Protein AF-A0AA35RA03-F1 (afdb_monomer_lite)

Radius of gyration: 43.65 Å; chains: 1; bounding box: 84×41×130 Å

Organism: Geodia barretti (NCBI:txid519541)

Foldseek 3Di:
DVVVVVVVVVVVVVVVVVVVVVVVVVVVVVVVVVVVVVVVVVVVVVVVVVVVVVVVVVVVVVVVVVVVVVQVVQPDVPHDHDDDDQDDADQVDVPGADDPQWHFDVDPGTDTDHDDDPDQWDDDDDRDDPDDDDPDDDDDDDDDDDPDPCFQVCVVVVHDCDPPTSRGPDDFDWDDVVIDGPD

Sequence (183 aa):
MRDRLATVKTEMKEDLSRIEGKIDSLSGDIEEHKNKTATELSMTVTTVHSELERNVLTNVTKELKKTADCILEQVYECGGIGWRRVVYLNMTDPNTNCPPGWQLTSHSKRTCGKVNTSRFSCDSVFFSVSGGDYTSVCGSIRAYQYGHIDAFEAYHLGRVTTIEGAYVSGVSLTHGSPRQHIW

pLDDT: mean 84.65, std 11.04, range [49.62, 98.06]

Secondary structure (DSSP, 8-state):
-HHHHHHHHHHHHHHHHHHHHHHHHHHHHHHHHHHHHHHHHHHHHHHHHHHHHHHHHHHHHHHHHHHHHHHHTT--TTSSSS--------TTSTTPPPPTTEEEEESSSEEEEE---SS----------TTS--S-----------SS--TTHHHHTT---STTSS--SS---EETTTTEE--

Structure (mmCIF, N/CA/C/O backbone):
data_AF-A0AA35RA03-F1
#
_entry.id   AF-A0AA35RA03-F1
#
loop_
_atom_site.group_PDB
_atom_site.id
_atom_site.type_symbol
_atom_site.label_atom_id
_atom_site.label_alt_id
_atom_site.label_comp_id
_atom_site.label_asym_id
_atom_site.label_entity_id
_atom_site.label_seq_id
_atom_site.pdbx_PDB_ins_code
_atom_site.Cartn_x
_atom_site.Cartn_y
_atom_site.Cartn_z
_atom_site.occupancy
_atom_site.B_iso_or_equiv
_atom_site.auth_seq_id
_atom_site.auth_comp_id
_atom_site.auth_asym_id
_atom_site.auth_atom_id
_atom_site.pdbx_PDB_model_num
ATOM 1 N N . MET A 1 1 ? -54.324 -30.024 90.016 1.00 63.12 1 MET A N 1
ATOM 2 C CA . MET A 1 1 ? -54.487 -29.888 88.546 1.00 63.12 1 MET A CA 1
ATOM 3 C C . MET A 1 1 ? -54.411 -28.440 88.072 1.00 63.12 1 MET A C 1
ATOM 5 O O . MET A 1 1 ? -53.680 -28.202 87.124 1.00 63.12 1 MET A O 1
ATOM 9 N N . ARG A 1 2 ? -55.103 -27.480 88.711 1.00 69.50 2 ARG A N 1
ATOM 10 C CA . ARG A 1 2 ? -55.100 -26.062 88.292 1.00 69.50 2 ARG A CA 1
ATOM 11 C C . ARG A 1 2 ? -53.716 -25.393 88.280 1.00 69.50 2 ARG A C 1
ATOM 13 O O . ARG A 1 2 ? -53.401 -24.752 87.287 1.00 69.50 2 ARG A O 1
ATOM 20 N N . ASP A 1 3 ? -52.875 -25.618 89.291 1.00 76.88 3 ASP A N 1
ATOM 21 C CA . ASP A 1 3 ? -51.537 -24.994 89.333 1.00 76.88 3 ASP A CA 1
ATOM 22 C C . ASP A 1 3 ? -50.621 -25.457 88.198 1.00 76.88 3 ASP A C 1
ATOM 24 O O . ASP A 1 3 ? -50.002 -24.637 87.533 1.00 76.88 3 ASP A O 1
ATOM 28 N N . ARG A 1 4 ? -50.615 -26.760 87.884 1.00 84.06 4 ARG A N 1
ATOM 29 C CA . ARG A 1 4 ? -49.809 -27.298 86.771 1.00 84.06 4 ARG A CA 1
ATOM 30 C C . ARG A 1 4 ? -50.244 -26.731 85.416 1.00 84.06 4 ARG A C 1
ATOM 32 O O . ARG A 1 4 ? -49.405 -26.516 84.553 1.00 84.06 4 ARG A O 1
ATOM 39 N N . LEU A 1 5 ? -51.541 -26.470 85.235 1.00 86.62 5 LEU A N 1
ATOM 40 C CA . LEU A 1 5 ? -52.074 -25.863 84.012 1.00 86.62 5 LEU A CA 1
ATOM 41 C C . LEU A 1 5 ? -51.647 -24.393 83.865 1.00 86.62 5 LEU A C 1
ATOM 43 O O . LEU A 1 5 ? -51.367 -23.943 82.756 1.00 86.62 5 LEU A O 1
ATOM 47 N N . ALA A 1 6 ? -51.588 -23.648 84.972 1.00 86.19 6 ALA A N 1
ATOM 48 C CA . ALA A 1 6 ? -51.104 -22.271 84.971 1.00 86.19 6 ALA A CA 1
ATOM 49 C C . ALA A 1 6 ? -49.608 -22.205 84.626 1.00 86.19 6 ALA A C 1
ATOM 51 O O . ALA A 1 6 ? -49.223 -21.397 83.783 1.00 86.19 6 ALA A O 1
ATOM 52 N N . THR A 1 7 ? -48.788 -23.096 85.193 1.00 90.88 7 THR A N 1
ATOM 53 C CA . THR A 1 7 ? -47.354 -23.202 84.876 1.00 90.88 7 THR A CA 1
ATOM 54 C C . THR A 1 7 ? -47.125 -23.450 83.384 1.00 90.88 7 THR A C 1
ATOM 56 O O . THR A 1 7 ? -46.479 -22.635 82.732 1.00 90.88 7 THR A O 1
ATOM 59 N N . VAL A 1 8 ? -47.773 -24.472 82.811 1.00 92.31 8 VAL A N 1
ATOM 60 C CA . VAL A 1 8 ? -47.643 -24.813 81.380 1.00 92.31 8 VAL A CA 1
ATOM 61 C C . VAL A 1 8 ? -48.053 -23.651 80.469 1.00 92.31 8 VAL A C 1
ATOM 63 O O . VAL A 1 8 ? -47.398 -23.373 79.470 1.00 92.31 8 VAL A O 1
ATOM 66 N N . LYS A 1 9 ? -49.117 -22.914 80.813 1.00 92.69 9 LYS A N 1
ATOM 67 C CA . LYS A 1 9 ? -49.553 -21.741 80.034 1.00 92.69 9 LYS A CA 1
ATOM 68 C C . LYS A 1 9 ? -48.518 -20.611 80.034 1.00 92.69 9 LYS A C 1
ATOM 70 O O . LYS A 1 9 ? -48.485 -19.821 79.093 1.00 92.69 9 LYS A O 1
ATOM 75 N N . THR A 1 10 ? -47.733 -20.495 81.098 1.00 93.12 10 THR A N 1
ATOM 76 C CA . THR A 1 10 ? -46.724 -19.440 81.245 1.00 93.12 10 THR A CA 1
ATOM 77 C C . THR A 1 10 ? -45.468 -19.805 80.458 1.00 93.12 10 THR A C 1
ATOM 79 O O . THR A 1 10 ? -45.007 -18.992 79.665 1.00 93.12 10 THR A O 1
ATOM 82 N N . GLU A 1 11 ? -45.028 -21.063 80.556 1.00 93.88 11 GLU A N 1
ATOM 83 C CA . GLU A 1 11 ? -43.936 -21.627 79.746 1.00 93.88 11 GLU A CA 1
ATOM 84 C C . GLU A 1 11 ? -44.231 -21.501 78.242 1.00 93.88 11 GLU A C 1
ATOM 86 O O . GLU A 1 11 ? -43.421 -20.967 77.491 1.00 93.88 11 GLU A O 1
ATOM 91 N N . MET A 1 12 ? -45.445 -21.862 77.801 1.00 95.94 12 MET A N 1
ATOM 92 C CA . MET A 1 12 ? -45.844 -21.711 76.393 1.00 95.94 12 MET A CA 1
ATOM 93 C C . MET A 1 12 ? -45.797 -20.258 75.897 1.00 95.94 12 MET A C 1
ATOM 95 O O . MET A 1 12 ? -45.543 -20.023 74.718 1.00 95.94 12 MET A O 1
ATOM 99 N N . LYS A 1 13 ? -46.071 -19.274 76.763 1.00 95.50 13 LYS A N 1
ATOM 100 C CA . LYS A 1 13 ? -45.985 -17.852 76.393 1.00 95.50 13 LYS A CA 1
ATOM 101 C C . LYS A 1 13 ? -44.540 -17.386 76.253 1.00 95.50 13 LYS A C 1
ATOM 103 O O . LYS A 1 13 ? -44.251 -16.604 75.352 1.00 95.50 13 LYS A O 1
ATOM 108 N N . GLU A 1 14 ? -43.656 -17.844 77.134 1.00 95.56 14 GLU A N 1
ATOM 109 C CA . GLU A 1 14 ? -42.225 -17.546 77.044 1.00 95.56 14 GLU A CA 1
ATOM 110 C C . GLU A 1 14 ? -41.613 -18.167 75.786 1.00 95.56 14 GLU A C 1
ATOM 112 O O . GLU A 1 14 ? -40.895 -17.485 75.055 1.00 95.56 14 GLU A O 1
ATOM 117 N N . ASP A 1 15 ? -41.966 -19.415 75.477 1.00 96.75 15 ASP A N 1
ATOM 118 C CA . ASP A 1 15 ? -41.521 -20.083 74.255 1.00 96.75 15 ASP A CA 1
ATOM 119 C C . ASP A 1 15 ? -42.031 -19.377 72.993 1.00 96.75 15 ASP A C 1
ATOM 121 O O . ASP A 1 15 ? -41.265 -19.204 72.043 1.00 96.75 15 ASP A O 1
ATOM 125 N N . LEU A 1 16 ? -43.287 -18.912 72.982 1.00 96.81 16 LEU A N 1
ATOM 126 C CA . LEU A 1 16 ? -43.839 -18.148 71.859 1.00 96.81 16 LEU A CA 1
ATOM 127 C C . LEU A 1 16 ? -43.063 -16.841 71.637 1.00 96.81 16 LEU A C 1
ATOM 129 O O . LEU A 1 16 ? -42.616 -16.584 70.523 1.00 96.81 16 LEU A O 1
ATOM 133 N N . SER A 1 17 ? -42.821 -16.078 72.707 1.00 96.44 17 SER A N 1
ATOM 134 C CA . SER A 1 17 ? -42.018 -14.846 72.662 1.00 96.44 17 SER A CA 1
ATOM 135 C C . SER A 1 17 ? -40.595 -15.111 72.148 1.00 96.44 17 SER A C 1
ATOM 137 O O . SER A 1 17 ? -40.053 -14.373 71.322 1.00 96.44 17 SER A O 1
ATOM 139 N N . ARG A 1 18 ? -39.993 -16.232 72.562 1.00 97.12 18 ARG A N 1
ATOM 140 C CA . ARG A 1 18 ? -38.665 -16.648 72.098 1.00 97.12 18 ARG A CA 1
ATOM 141 C C . ARG A 1 18 ? -38.647 -17.036 70.617 1.00 97.12 18 ARG A C 1
ATOM 143 O O . ARG A 1 18 ? -37.626 -16.842 69.957 1.00 97.12 18 ARG A O 1
ATOM 150 N N . ILE A 1 19 ? -39.731 -17.612 70.099 1.00 97.06 19 ILE A N 1
ATOM 151 C CA . ILE A 1 19 ? -39.878 -17.941 68.675 1.00 97.06 19 ILE A CA 1
ATOM 152 C C . ILE A 1 19 ? -40.060 -16.665 67.851 1.00 97.06 19 ILE A C 1
ATOM 154 O O . ILE A 1 19 ? -39.372 -16.514 66.845 1.00 97.06 19 ILE A O 1
ATOM 158 N N . GLU A 1 20 ? -40.915 -15.741 68.291 1.00 96.69 20 GLU A N 1
ATOM 159 C CA . GLU A 1 20 ? -41.138 -14.450 67.624 1.00 96.69 20 GLU A CA 1
ATOM 160 C C . GLU A 1 20 ? -39.824 -13.670 67.475 1.00 96.69 20 GLU A C 1
ATOM 162 O O . GLU A 1 20 ? -39.450 -13.307 66.363 1.00 96.69 20 GLU A O 1
ATOM 167 N N . GLY A 1 21 ? -39.028 -13.558 68.545 1.00 97.50 21 GLY A N 1
ATOM 168 C CA . GLY A 1 21 ? -37.724 -12.887 68.469 1.00 97.50 21 GLY A CA 1
ATOM 169 C C . GLY A 1 21 ? -36.725 -13.557 67.511 1.00 97.50 21 GLY A C 1
ATOM 170 O O . GLY A 1 21 ? -35.910 -12.881 66.884 1.00 97.50 21 GLY A O 1
ATOM 171 N N . LYS A 1 22 ? -36.786 -14.887 67.348 1.00 97.75 22 LYS A N 1
ATOM 172 C CA . LYS A 1 22 ? -35.967 -15.595 66.348 1.00 97.75 22 LYS A CA 1
ATOM 173 C C . LYS A 1 22 ? -36.435 -15.321 64.919 1.00 97.75 22 LYS A C 1
ATOM 175 O O . LYS A 1 22 ? -35.589 -15.234 64.033 1.00 97.75 22 LYS A O 1
ATOM 180 N N . ILE A 1 23 ? -37.745 -15.210 64.694 1.00 97.81 23 ILE A N 1
ATOM 181 C CA . ILE A 1 23 ? -38.317 -14.870 63.383 1.00 97.81 23 ILE A CA 1
ATOM 182 C C . ILE A 1 23 ? -37.869 -13.466 62.971 1.00 97.81 23 ILE A C 1
ATOM 184 O O . ILE A 1 23 ? -37.408 -13.295 61.845 1.00 97.81 23 ILE A O 1
ATOM 188 N N . ASP A 1 24 ? -37.921 -12.501 63.890 1.00 97.56 24 ASP A N 1
ATOM 189 C CA . ASP A 1 24 ? -37.490 -11.125 63.622 1.00 97.56 24 ASP A CA 1
ATOM 190 C C . ASP A 1 24 ? -35.996 -11.052 63.277 1.00 97.56 24 ASP A C 1
ATOM 192 O O . ASP A 1 24 ? -35.615 -10.418 62.292 1.00 97.56 24 ASP A O 1
ATOM 196 N N . SER A 1 25 ? -35.150 -11.766 64.032 1.00 97.69 25 SER A N 1
ATOM 197 C CA . SER A 1 25 ? -33.713 -11.865 63.739 1.00 97.69 25 SER A CA 1
ATOM 198 C C . SER A 1 25 ? -33.456 -12.463 62.354 1.00 97.69 25 SER A C 1
ATOM 200 O O . SER A 1 25 ? -32.706 -11.889 61.570 1.00 97.69 25 SER A O 1
ATOM 202 N N . LEU A 1 26 ? -34.112 -13.582 62.023 1.00 98.00 26 LEU A N 1
ATOM 203 C CA . LEU A 1 26 ? -33.971 -14.230 60.715 1.00 98.00 26 LEU A CA 1
ATOM 204 C C . LEU A 1 26 ? -34.460 -13.333 59.574 1.00 98.00 26 LEU A C 1
ATOM 206 O O . LEU A 1 26 ? -33.862 -13.322 58.501 1.00 98.00 26 LEU A O 1
ATOM 210 N N . SER A 1 27 ? -35.535 -12.573 59.790 1.00 97.75 27 SER A N 1
ATOM 211 C CA . SER A 1 27 ? -36.033 -11.621 58.798 1.00 97.75 27 SER A CA 1
ATOM 212 C C . SER A 1 27 ? -35.025 -10.500 58.533 1.00 97.75 27 SER A C 1
ATOM 214 O O . SER A 1 27 ? -34.898 -10.064 57.389 1.00 97.75 27 SER A O 1
ATOM 216 N N . GLY A 1 28 ? -34.306 -10.046 59.565 1.00 97.81 28 GLY A N 1
ATOM 217 C CA . GLY A 1 28 ? -33.213 -9.084 59.426 1.00 97.81 28 GLY A CA 1
ATOM 218 C C . GLY A 1 28 ? -32.060 -9.639 58.591 1.00 97.81 28 GLY A C 1
ATOM 219 O O . GLY A 1 28 ? -31.657 -9.012 57.611 1.00 97.81 28 GLY A O 1
ATOM 220 N N . ASP A 1 29 ? -31.603 -10.850 58.917 1.00 97.88 29 ASP A N 1
ATOM 221 C CA . ASP A 1 29 ? -30.508 -11.522 58.204 1.00 97.88 29 ASP A CA 1
ATOM 222 C C . ASP A 1 29 ? -30.844 -11.750 56.718 1.00 97.88 29 ASP A C 1
ATOM 224 O O . ASP A 1 29 ? -29.987 -11.598 55.842 1.00 97.88 29 ASP A O 1
ATOM 228 N N . ILE A 1 30 ? -32.104 -12.086 56.410 1.00 97.94 30 ILE A N 1
ATOM 229 C CA . ILE A 1 30 ? -32.582 -12.264 55.031 1.00 97.94 30 ILE A CA 1
ATOM 230 C C . ILE A 1 30 ? -32.483 -10.956 54.242 1.00 97.94 30 ILE A C 1
ATOM 232 O O . ILE A 1 30 ? -31.973 -10.971 53.118 1.00 97.94 30 ILE A O 1
ATOM 236 N N . GLU A 1 31 ? -32.928 -9.829 54.807 1.00 97.88 31 GLU A N 1
ATOM 237 C CA . GLU A 1 31 ? -32.845 -8.550 54.093 1.00 97.88 31 GLU A CA 1
ATOM 238 C C . GLU A 1 31 ? -31.414 -8.031 53.973 1.00 97.88 31 GLU A C 1
ATOM 240 O O . GLU A 1 31 ? -31.065 -7.459 52.936 1.00 97.88 31 GLU A O 1
ATOM 245 N N . GLU A 1 32 ? -30.551 -8.286 54.956 1.00 97.88 32 GLU A N 1
ATOM 246 C CA . GLU A 1 32 ? -29.124 -7.991 54.826 1.00 97.88 32 GLU A CA 1
ATOM 247 C C . GLU A 1 32 ? -28.492 -8.806 53.690 1.00 97.88 32 GLU A C 1
ATOM 249 O O . GLU A 1 32 ? -27.838 -8.243 52.804 1.00 97.88 32 GLU A O 1
ATOM 254 N N . HIS A 1 33 ? -28.742 -10.119 53.654 1.00 97.75 33 HIS A N 1
ATOM 255 C CA . HIS A 1 33 ? -28.216 -10.987 52.606 1.00 97.75 33 HIS A CA 1
ATOM 256 C C . HIS A 1 33 ? -28.727 -10.569 51.225 1.00 97.75 33 HIS A C 1
ATOM 258 O O . HIS A 1 33 ? -27.945 -10.458 50.283 1.00 97.75 33 HIS A O 1
ATOM 264 N N . LYS A 1 34 ? -30.024 -10.281 51.090 1.00 98.06 34 LYS A N 1
ATOM 265 C CA . LYS A 1 34 ? -30.625 -9.800 49.840 1.00 98.06 34 LYS A CA 1
ATOM 266 C C . LYS A 1 34 ? -29.972 -8.508 49.355 1.00 98.06 34 LYS A C 1
ATOM 268 O O . LYS A 1 34 ? -29.635 -8.413 48.175 1.00 98.06 34 LYS A O 1
ATOM 273 N N . ASN A 1 35 ? -29.756 -7.537 50.243 1.00 97.50 35 ASN A N 1
ATOM 274 C CA . ASN A 1 35 ? -29.114 -6.269 49.891 1.00 97.50 35 ASN A CA 1
ATOM 275 C C . ASN A 1 35 ? -27.653 -6.467 49.470 1.00 97.50 35 ASN A C 1
ATOM 277 O O . ASN A 1 35 ? -27.202 -5.874 48.484 1.00 97.50 35 ASN A O 1
ATOM 281 N N . LYS A 1 36 ? -26.923 -7.347 50.163 1.00 97.81 36 LYS A N 1
ATOM 282 C CA . LYS A 1 36 ? -25.553 -7.709 49.796 1.00 97.81 36 LYS A CA 1
ATOM 283 C C . LYS A 1 36 ? -25.498 -8.362 48.414 1.00 97.81 36 LYS A C 1
ATOM 285 O O . LYS A 1 36 ? -24.753 -7.900 47.552 1.00 97.81 36 LYS A O 1
ATOM 290 N N . THR A 1 37 ? -26.348 -9.358 48.168 1.00 97.62 37 THR A N 1
ATOM 291 C CA . THR A 1 37 ? -26.445 -10.040 46.871 1.00 97.62 37 THR A CA 1
ATOM 292 C C . THR A 1 37 ? -26.827 -9.067 45.752 1.00 97.62 37 THR A C 1
ATOM 294 O O . THR A 1 37 ? -26.195 -9.066 44.699 1.00 97.62 37 THR A O 1
ATOM 297 N N . ALA A 1 38 ? -27.801 -8.178 45.973 1.00 97.56 38 ALA A N 1
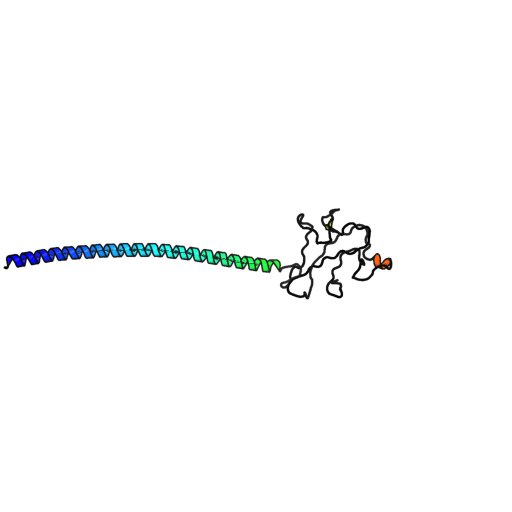ATOM 298 C CA . ALA A 1 38 ? -28.192 -7.168 44.989 1.00 97.56 38 ALA A CA 1
ATOM 299 C C . ALA A 1 38 ? -27.033 -6.223 44.627 1.00 97.56 38 ALA A C 1
ATOM 301 O O . ALA A 1 38 ? -26.854 -5.873 43.459 1.00 97.56 38 ALA A O 1
ATOM 302 N N . THR A 1 39 ? -26.216 -5.850 45.614 1.00 97.44 39 THR A N 1
ATOM 303 C CA . THR A 1 39 ? -25.047 -4.986 45.407 1.00 97.44 39 THR A CA 1
ATOM 304 C C . THR A 1 39 ? -23.967 -5.698 44.588 1.00 97.44 39 THR A C 1
ATOM 306 O O . THR A 1 39 ? -23.468 -5.139 43.612 1.00 97.44 39 THR A O 1
ATOM 309 N N . GLU A 1 40 ? -23.650 -6.951 44.921 1.00 97.31 40 GLU A N 1
ATOM 310 C CA . GLU A 1 40 ? -22.676 -7.772 44.187 1.00 97.31 40 GLU A CA 1
ATOM 311 C C . GLU A 1 40 ? -23.103 -8.008 42.728 1.00 97.31 40 GLU A C 1
ATOM 313 O O . GLU A 1 40 ? -22.296 -7.848 41.804 1.00 97.31 40 GLU A O 1
ATOM 318 N N . LEU A 1 41 ? -24.386 -8.306 42.494 1.00 97.62 41 LEU A N 1
ATOM 319 C CA . LEU A 1 41 ? -24.945 -8.416 41.144 1.00 97.62 41 LEU A CA 1
ATOM 320 C C . LEU A 1 41 ? -24.858 -7.092 40.379 1.00 97.62 41 LEU A C 1
ATOM 322 O O . LEU A 1 41 ? -24.444 -7.092 39.222 1.00 97.62 41 LEU A O 1
ATOM 326 N N . SER A 1 42 ? -25.195 -5.968 41.014 1.00 97.56 42 SER A N 1
ATOM 327 C CA . SER A 1 42 ? -25.132 -4.643 40.384 1.00 97.56 42 SER A CA 1
ATOM 328 C C . SER A 1 42 ? -23.711 -4.288 39.924 1.00 97.56 42 SER A C 1
ATOM 330 O O . SER A 1 42 ? -23.504 -3.864 38.780 1.00 97.56 42 SER A O 1
ATOM 332 N N . MET A 1 43 ? -22.701 -4.549 40.764 1.00 97.12 43 MET A N 1
ATOM 333 C CA . MET A 1 43 ? -21.296 -4.353 40.385 1.00 97.12 43 MET A CA 1
ATOM 334 C C . MET A 1 43 ? -20.883 -5.261 39.223 1.00 97.12 43 MET A C 1
ATOM 336 O O . MET A 1 43 ? -20.204 -4.817 38.293 1.00 97.12 43 MET A O 1
ATOM 340 N N . THR A 1 44 ? -21.309 -6.525 39.253 1.00 97.25 44 THR A N 1
ATOM 341 C CA . THR A 1 44 ? -20.985 -7.505 38.209 1.00 97.25 44 THR A CA 1
ATOM 342 C C . THR A 1 44 ? -21.584 -7.093 36.864 1.00 97.25 44 THR A C 1
ATOM 344 O O . THR A 1 44 ? -20.875 -7.051 35.861 1.00 97.25 44 THR A O 1
ATOM 347 N N . VAL A 1 45 ? -22.863 -6.705 36.840 1.00 97.62 45 VAL A N 1
ATOM 348 C CA . VAL A 1 45 ? -23.552 -6.239 35.626 1.00 97.62 45 VAL A CA 1
ATOM 349 C C . VAL A 1 45 ? -22.863 -5.007 35.043 1.00 97.62 45 VAL A C 1
ATOM 351 O O . VAL A 1 45 ? -22.603 -4.961 33.842 1.00 97.62 45 VAL A O 1
ATOM 354 N N . THR A 1 46 ? -22.508 -4.039 35.889 1.00 96.94 46 THR A N 1
ATOM 355 C CA . THR A 1 46 ? -21.820 -2.813 35.453 1.00 96.94 46 THR A CA 1
ATOM 356 C C . THR A 1 46 ? -20.456 -3.129 34.834 1.00 96.94 46 THR A C 1
ATOM 358 O O . THR A 1 46 ? -20.089 -2.575 33.796 1.00 96.94 46 THR A O 1
ATOM 361 N N . THR A 1 47 ? -19.723 -4.072 35.429 1.00 97.69 47 THR A N 1
ATOM 362 C CA . THR A 1 47 ? -18.406 -4.499 34.942 1.00 97.69 47 THR A CA 1
ATOM 363 C C . THR A 1 47 ? -18.525 -5.156 33.568 1.00 97.69 47 THR A C 1
ATOM 365 O O . THR A 1 47 ? -17.875 -4.711 32.621 1.00 97.69 47 THR A O 1
ATOM 368 N N . VAL A 1 48 ? -19.423 -6.137 33.428 1.00 97.19 48 VAL A N 1
ATOM 369 C CA . VAL A 1 48 ? -19.670 -6.848 32.161 1.00 97.19 48 VAL A CA 1
ATOM 370 C C . VAL A 1 48 ? -20.137 -5.891 31.064 1.00 97.19 48 VAL A C 1
ATOM 372 O O . VAL A 1 48 ? -19.684 -5.992 29.925 1.00 97.19 48 VAL A O 1
ATOM 375 N N . HIS A 1 49 ? -20.998 -4.925 31.394 1.00 96.69 49 HIS A N 1
ATOM 376 C CA . HIS A 1 49 ? -21.447 -3.911 30.443 1.00 96.69 49 HIS A CA 1
ATOM 377 C C . HIS A 1 49 ? -20.274 -3.069 29.917 1.00 96.69 49 HIS A C 1
ATOM 379 O O . HIS A 1 49 ? -20.093 -2.953 28.706 1.00 96.69 49 HIS A O 1
ATOM 385 N N . SER A 1 50 ? -19.414 -2.575 30.814 1.00 95.56 50 SER A N 1
ATOM 386 C CA . SER A 1 50 ? -18.245 -1.769 30.436 1.00 95.56 50 SER A CA 1
ATOM 387 C C . SER A 1 50 ? -17.210 -2.539 29.600 1.00 95.56 50 SER A C 1
ATOM 389 O O . SER A 1 50 ? -16.513 -1.961 28.762 1.00 95.56 50 SER A O 1
ATOM 391 N N . GLU A 1 51 ? -17.072 -3.847 29.824 1.00 96.69 51 GLU A N 1
ATOM 392 C CA . GLU A 1 51 ? -16.215 -4.718 29.016 1.00 96.69 51 GLU A CA 1
ATOM 393 C C . GLU A 1 51 ? -16.808 -4.950 27.631 1.00 96.69 51 GLU A C 1
ATOM 395 O O . GLU A 1 51 ? -16.090 -4.858 26.633 1.00 96.69 51 GLU A O 1
ATOM 400 N N . LEU A 1 52 ? -18.117 -5.196 27.555 1.00 96.38 52 LEU A N 1
ATOM 401 C CA . LEU A 1 52 ? -18.816 -5.386 26.293 1.00 96.38 52 LEU A CA 1
ATOM 402 C C . LEU A 1 52 ? -18.718 -4.139 25.408 1.00 96.38 52 LEU A C 1
ATOM 404 O O . LEU A 1 52 ? -18.345 -4.261 24.243 1.00 96.38 52 LEU A O 1
ATOM 408 N N . GLU A 1 53 ? -18.978 -2.948 25.952 1.00 95.06 53 GLU A N 1
ATOM 409 C CA . GLU A 1 53 ? -18.866 -1.687 25.207 1.00 95.06 53 GLU A CA 1
ATOM 410 C C . GLU A 1 53 ? -17.454 -1.470 24.652 1.00 95.06 53 GLU A C 1
ATOM 412 O O . GLU A 1 53 ? -17.286 -1.153 23.470 1.00 95.06 53 GLU A O 1
ATOM 417 N N . ARG A 1 54 ? -16.420 -1.709 25.471 1.00 94.88 54 ARG A N 1
ATOM 418 C CA . ARG A 1 54 ? -15.021 -1.603 25.032 1.00 94.88 54 ARG A CA 1
ATOM 419 C C . ARG A 1 54 ? -14.682 -2.605 23.935 1.00 94.88 54 ARG A C 1
ATOM 421 O O . ARG A 1 54 ? -14.037 -2.226 22.955 1.00 94.88 54 ARG A O 1
ATOM 428 N N . ASN A 1 55 ? -15.112 -3.857 24.076 1.00 94.69 55 ASN A N 1
ATOM 429 C CA . ASN A 1 55 ? -14.838 -4.920 23.108 1.00 94.69 55 ASN A CA 1
ATOM 430 C C . ASN A 1 55 ? -15.549 -4.670 21.772 1.00 94.69 55 ASN A C 1
ATOM 432 O O . ASN A 1 55 ? -14.957 -4.847 20.706 1.00 94.69 55 ASN A O 1
ATOM 436 N N . VAL A 1 56 ? -16.801 -4.205 21.813 1.00 95.88 56 VAL A N 1
ATOM 437 C CA . VAL A 1 56 ? -17.553 -3.821 20.613 1.00 95.88 56 VAL A CA 1
ATOM 438 C C . VAL A 1 56 ? -16.870 -2.647 19.917 1.00 95.88 56 VAL A C 1
ATOM 440 O O . VAL A 1 56 ? -16.597 -2.727 18.719 1.00 95.88 56 VAL A O 1
ATOM 443 N N . LEU A 1 57 ? -16.522 -1.588 20.653 1.00 93.81 57 LEU A N 1
ATOM 444 C CA . LEU A 1 57 ? -15.889 -0.404 20.075 1.00 93.81 57 LEU A CA 1
ATOM 445 C C . LEU A 1 57 ? -14.532 -0.732 19.437 1.00 93.81 57 LEU A C 1
ATOM 447 O O . LEU A 1 57 ? -14.253 -0.296 18.320 1.00 93.81 57 LEU A O 1
ATOM 451 N N . THR A 1 58 ? -13.692 -1.520 20.110 1.00 93.69 58 THR A N 1
ATOM 452 C CA . THR A 1 58 ? -12.377 -1.914 19.574 1.00 93.69 58 THR A CA 1
ATOM 453 C C . THR A 1 58 ? -12.488 -2.794 18.332 1.00 93.69 58 THR A C 1
ATOM 455 O O . THR A 1 58 ? -11.765 -2.560 17.364 1.00 93.69 58 THR A O 1
ATOM 458 N N . ASN A 1 59 ? -13.415 -3.754 18.293 1.00 92.06 59 ASN A N 1
ATOM 459 C CA . ASN A 1 59 ? -13.620 -4.567 17.092 1.00 92.06 59 ASN A CA 1
ATOM 460 C C . ASN A 1 59 ? -14.172 -3.744 15.922 1.00 92.06 59 ASN A C 1
ATOM 462 O O . ASN A 1 59 ? -13.654 -3.843 14.810 1.00 92.06 59 ASN A O 1
ATOM 466 N N . VAL A 1 60 ? -15.176 -2.896 16.162 1.00 94.12 60 VAL A N 1
ATOM 467 C CA . VAL A 1 60 ? -15.767 -2.051 15.112 1.00 94.12 60 VAL A CA 1
ATOM 468 C C . VAL A 1 60 ? -14.735 -1.070 14.557 1.00 94.12 60 VAL A C 1
ATOM 470 O O . VAL A 1 60 ? -14.587 -0.955 13.343 1.00 94.12 60 VAL A O 1
ATOM 473 N N . THR A 1 61 ? -13.971 -0.397 15.421 1.00 92.19 61 THR A N 1
ATOM 474 C CA . THR A 1 61 ? -12.920 0.536 14.979 1.00 92.19 61 THR A CA 1
ATOM 475 C C . THR A 1 61 ? -11.814 -0.167 14.199 1.00 92.19 61 THR A C 1
ATOM 477 O O . THR A 1 61 ? -11.338 0.375 13.201 1.00 92.19 61 THR A O 1
ATOM 480 N N . LYS A 1 62 ? -11.435 -1.388 14.592 1.00 91.75 62 LYS A N 1
ATOM 481 C CA . LYS A 1 62 ? -10.464 -2.202 13.856 1.00 91.75 62 LYS A CA 1
ATOM 482 C C . LYS A 1 62 ? -10.945 -2.530 12.438 1.00 91.75 62 LYS A C 1
ATOM 484 O O . LYS A 1 62 ? -10.185 -2.338 11.490 1.00 91.75 62 LYS A O 1
ATOM 489 N N . GLU A 1 63 ? -12.188 -2.980 12.278 1.00 91.19 63 GLU A N 1
ATOM 490 C CA . GLU A 1 63 ? -12.746 -3.305 10.956 1.00 91.19 63 GLU A CA 1
ATOM 491 C C . GLU A 1 63 ? -12.978 -2.056 10.094 1.00 91.19 63 GLU A C 1
ATOM 493 O O . GLU A 1 63 ? -12.695 -2.068 8.892 1.00 91.19 63 GLU A O 1
ATOM 498 N N . LEU A 1 64 ? -13.407 -0.943 10.697 1.00 87.19 64 LEU A N 1
ATOM 499 C CA . LEU A 1 64 ? -13.521 0.338 9.998 1.00 87.19 64 LEU A CA 1
ATOM 500 C C . LEU A 1 64 ? -12.162 0.829 9.507 1.00 87.19 64 LEU A C 1
ATOM 502 O O . LEU A 1 64 ? -12.056 1.245 8.357 1.00 87.19 64 LEU A O 1
ATOM 506 N N . LYS A 1 65 ? -11.116 0.736 10.334 1.00 84.25 65 LYS A N 1
ATOM 507 C CA . LYS A 1 65 ? -9.758 1.119 9.936 1.00 84.25 65 LYS A CA 1
ATOM 508 C C . LYS A 1 65 ? -9.258 0.265 8.774 1.00 84.25 65 LYS A C 1
ATOM 510 O O . LYS A 1 65 ? -8.806 0.809 7.778 1.00 84.25 65 LYS A O 1
ATOM 515 N N . LYS A 1 66 ? -9.436 -1.056 8.849 1.00 82.12 66 LYS A N 1
ATOM 516 C CA . LYS A 1 66 ? -9.097 -1.983 7.759 1.00 82.12 66 LYS A CA 1
ATOM 517 C C . LYS A 1 66 ? -9.823 -1.635 6.453 1.00 82.12 66 LYS A C 1
ATOM 519 O O . LYS A 1 66 ? -9.233 -1.696 5.378 1.00 82.12 66 LYS A O 1
ATOM 524 N N . THR A 1 67 ? -11.097 -1.262 6.546 1.00 78.25 67 THR A N 1
ATOM 525 C CA . THR A 1 67 ? -11.907 -0.859 5.387 1.00 78.25 67 THR A CA 1
ATOM 526 C C . THR A 1 67 ? -11.458 0.495 4.831 1.00 78.25 67 THR A C 1
ATOM 528 O O . THR A 1 67 ? -11.330 0.646 3.620 1.00 78.25 67 THR A O 1
ATOM 531 N N . ALA A 1 68 ? -11.168 1.467 5.699 1.00 74.06 68 ALA A N 1
ATOM 532 C CA . ALA A 1 68 ? -10.674 2.784 5.315 1.00 74.06 68 ALA A CA 1
ATOM 533 C C . ALA A 1 68 ? -9.295 2.707 4.650 1.00 74.06 68 ALA A C 1
ATOM 535 O O . ALA A 1 68 ? -9.103 3.339 3.618 1.00 74.06 68 ALA A O 1
ATOM 536 N N . ASP A 1 69 ? -8.380 1.889 5.173 1.00 69.00 69 ASP A N 1
ATOM 537 C CA . ASP A 1 69 ? -7.073 1.643 4.557 1.00 69.00 69 ASP A CA 1
ATOM 538 C C . ASP A 1 69 ? -7.250 1.042 3.148 1.00 69.00 69 ASP A C 1
ATOM 540 O O . ASP A 1 69 ? -6.618 1.494 2.197 1.00 69.00 69 ASP A O 1
ATOM 544 N N . CYS A 1 70 ? -8.204 0.116 2.969 1.00 61.22 70 CYS A N 1
ATOM 545 C CA . CYS A 1 70 ? -8.536 -0.447 1.656 1.00 61.22 70 CYS A CA 1
ATOM 546 C C . CYS A 1 70 ? -9.104 0.593 0.668 1.00 61.22 70 CYS A C 1
ATOM 548 O O . CYS A 1 70 ? -8.811 0.525 -0.524 1.00 61.22 70 CYS A O 1
ATOM 550 N N . ILE A 1 71 ? -9.900 1.558 1.143 1.00 63.59 71 ILE A N 1
ATOM 551 C CA . ILE A 1 71 ? -10.486 2.625 0.311 1.00 63.59 71 ILE A CA 1
ATOM 552 C C . ILE A 1 71 ? -9.459 3.723 0.003 1.00 63.59 71 ILE A C 1
ATOM 554 O O . ILE A 1 71 ? -9.383 4.202 -1.126 1.00 63.59 71 ILE A O 1
ATOM 558 N N . LEU A 1 72 ? -8.653 4.135 0.981 1.00 54.72 72 LEU A N 1
ATOM 559 C CA . LEU A 1 72 ? -7.648 5.188 0.812 1.00 54.72 72 LEU A CA 1
ATOM 560 C C . LEU A 1 72 ? -6.487 4.722 -0.067 1.00 54.72 72 LEU A C 1
ATOM 562 O O . LEU A 1 72 ? -5.950 5.517 -0.834 1.00 54.72 72 LEU A O 1
ATOM 566 N N . GLU A 1 73 ? -6.170 3.426 -0.053 1.00 53.16 73 GLU A N 1
ATOM 567 C CA . GLU A 1 73 ? -5.287 2.834 -1.053 1.00 53.16 73 GLU A CA 1
ATOM 568 C C . GLU A 1 73 ? -5.862 2.870 -2.477 1.00 53.16 73 GLU A C 1
ATOM 570 O O . GLU A 1 73 ? -5.091 2.647 -3.400 1.00 53.16 73 GLU A O 1
ATOM 575 N N . GLN A 1 74 ? -7.155 3.150 -2.700 1.00 51.78 74 GLN A N 1
ATOM 576 C CA . GLN A 1 74 ? -7.777 3.197 -4.036 1.00 51.78 74 GLN A CA 1
ATOM 577 C C . GLN A 1 74 ? -7.830 4.591 -4.671 1.00 51.78 74 GLN A C 1
ATOM 579 O O . GLN A 1 74 ? -8.104 4.681 -5.866 1.00 51.78 74 GLN A O 1
ATOM 584 N N . VAL A 1 75 ? -7.539 5.675 -3.944 1.00 49.62 75 VAL A N 1
ATOM 585 C CA . VAL A 1 75 ? -7.466 7.023 -4.539 1.00 49.62 75 VAL A CA 1
ATOM 586 C C . VAL A 1 75 ? -6.097 7.205 -5.198 1.00 49.62 75 VAL A C 1
ATOM 588 O O . VAL A 1 75 ? -5.221 7.915 -4.715 1.00 49.62 75 VAL A O 1
ATOM 591 N N . TYR A 1 76 ? -5.882 6.491 -6.299 1.00 59.47 76 TYR A N 1
ATOM 592 C CA . TYR A 1 76 ? -4.716 6.674 -7.156 1.00 59.47 76 TYR A CA 1
ATOM 593 C C . TYR A 1 76 ? -4.859 7.940 -8.007 1.00 59.47 76 TYR A C 1
ATOM 595 O O . TYR A 1 76 ? -5.968 8.378 -8.313 1.00 59.47 76 TYR A O 1
ATOM 603 N N . GLU A 1 77 ? -3.730 8.440 -8.519 1.00 62.50 77 GLU A N 1
ATOM 604 C CA . GLU A 1 77 ? -3.625 9.458 -9.588 1.00 62.50 77 GLU A CA 1
ATOM 605 C C . GLU A 1 77 ? -4.392 9.084 -10.885 1.00 62.50 77 GLU A C 1
ATOM 607 O O . GLU A 1 77 ? -4.431 9.850 -11.841 1.00 62.50 77 GLU A O 1
ATOM 612 N N . CYS A 1 78 ? -5.033 7.912 -10.902 1.00 71.75 78 CYS A N 1
ATOM 613 C CA . CYS A 1 78 ? -5.876 7.355 -11.954 1.00 71.75 78 CYS A CA 1
ATOM 614 C C . CYS A 1 78 ? -7.371 7.699 -11.817 1.00 71.75 78 CYS A C 1
ATOM 616 O O . CYS A 1 78 ? -8.200 7.161 -12.551 1.00 71.75 78 CYS A O 1
ATOM 618 N N . GLY A 1 79 ? -7.729 8.585 -10.881 1.00 64.56 79 GLY A N 1
ATOM 619 C CA . GLY A 1 79 ? -9.002 9.308 -10.902 1.00 64.56 79 GLY A CA 1
ATOM 620 C C . GLY A 1 79 ? -10.246 8.551 -10.420 1.00 64.56 79 GLY A C 1
ATOM 621 O O . GLY A 1 79 ? -11.348 8.968 -10.768 1.00 64.56 79 GLY A O 1
ATOM 622 N N . GLY A 1 80 ? -10.133 7.474 -9.630 1.00 68.00 80 GLY A N 1
ATOM 623 C CA . GLY A 1 80 ? -11.326 6.825 -9.064 1.00 68.00 80 GLY A CA 1
ATOM 624 C C . GLY A 1 80 ? -11.110 5.477 -8.373 1.00 68.00 80 GLY A C 1
ATOM 625 O O . GLY A 1 80 ? -9.984 5.029 -8.190 1.00 68.00 80 GLY A O 1
ATOM 626 N N . ILE A 1 81 ? -12.225 4.835 -8.008 1.00 69.56 81 ILE A N 1
ATOM 627 C CA . ILE A 1 81 ? -12.297 3.463 -7.476 1.00 69.56 81 ILE A CA 1
ATOM 628 C C . ILE A 1 81 ? -12.209 2.423 -8.608 1.00 69.56 81 ILE A C 1
ATOM 630 O O . ILE A 1 81 ? -12.559 2.716 -9.748 1.00 69.56 81 ILE A O 1
ATOM 634 N N . GLY A 1 82 ? -11.778 1.195 -8.301 1.00 75.81 82 GLY A N 1
ATOM 635 C CA . GLY A 1 82 ? -11.695 0.095 -9.281 1.00 75.81 82 GLY A CA 1
ATOM 636 C C . GLY A 1 82 ? -10.308 -0.138 -9.892 1.00 75.81 82 GLY A C 1
ATOM 637 O O . GLY A 1 82 ? -10.135 -1.060 -10.685 1.00 75.81 82 GLY A O 1
ATOM 638 N N . TRP A 1 83 ? -9.301 0.636 -9.484 1.00 79.56 83 TRP A N 1
ATOM 639 C CA . TRP A 1 83 ? -7.906 0.391 -9.845 1.00 79.56 83 TRP A CA 1
ATOM 640 C C . TRP A 1 83 ? -7.236 -0.567 -8.862 1.00 79.56 83 TRP A C 1
ATOM 642 O O . TRP A 1 83 ? -7.368 -0.433 -7.644 1.00 79.56 83 TRP A O 1
ATOM 652 N N . ARG A 1 84 ? -6.454 -1.510 -9.391 1.00 79.38 84 ARG A N 1
ATOM 653 C CA . ARG A 1 84 ? -5.568 -2.371 -8.604 1.00 79.38 84 ARG A CA 1
ATOM 654 C C . ARG A 1 84 ? -4.122 -2.040 -8.946 1.00 79.38 84 ARG A C 1
ATOM 656 O O . ARG A 1 84 ? -3.737 -2.058 -10.112 1.00 79.38 84 ARG A O 1
ATOM 663 N N . ARG A 1 85 ? -3.306 -1.780 -7.924 1.00 81.12 85 ARG A N 1
ATOM 664 C CA . ARG A 1 85 ? -1.867 -1.560 -8.096 1.00 81.12 85 ARG A CA 1
ATOM 665 C C . ARG A 1 85 ? -1.194 -2.843 -8.577 1.00 81.12 85 ARG A C 1
ATOM 667 O O . ARG A 1 85 ? -1.243 -3.861 -7.892 1.00 81.12 85 ARG A O 1
ATOM 674 N N . VAL A 1 86 ? -0.549 -2.763 -9.737 1.00 82.50 86 VAL A N 1
ATOM 675 C CA . VAL A 1 86 ? 0.209 -3.874 -10.339 1.00 82.50 86 VAL A CA 1
ATOM 676 C C . VAL A 1 86 ? 1.694 -3.782 -9.996 1.00 82.50 86 VAL A C 1
ATOM 678 O O . VAL A 1 86 ? 2.340 -4.784 -9.705 1.00 82.50 86 VAL A O 1
ATOM 681 N N . VAL A 1 87 ? 2.235 -2.565 -9.988 1.00 84.62 87 VAL A N 1
ATOM 682 C CA . VAL A 1 87 ? 3.633 -2.281 -9.665 1.00 84.62 87 VAL A CA 1
ATOM 683 C C . VAL A 1 87 ? 3.728 -0.925 -8.973 1.00 84.62 87 VAL A C 1
ATOM 685 O O . VAL A 1 87 ? 2.979 -0.002 -9.287 1.00 84.62 87 VAL A O 1
ATOM 688 N N . TYR A 1 88 ? 4.651 -0.801 -8.023 1.00 87.12 88 TYR A N 1
ATOM 689 C CA . TYR A 1 88 ? 5.055 0.474 -7.441 1.00 87.12 88 TYR A CA 1
ATOM 690 C C . TYR A 1 88 ? 6.559 0.450 -7.202 1.00 87.12 88 TYR A C 1
ATOM 692 O O . TYR A 1 88 ? 7.068 -0.424 -6.504 1.00 87.12 88 TYR A O 1
ATOM 700 N N . LEU A 1 89 ? 7.263 1.400 -7.814 1.00 89.25 89 LEU A N 1
ATOM 701 C CA . LEU A 1 89 ? 8.714 1.511 -7.746 1.00 89.25 89 LEU A CA 1
ATOM 702 C C . LEU A 1 89 ? 9.088 2.967 -7.465 1.00 89.25 89 LEU A C 1
ATOM 704 O O . LEU A 1 89 ? 9.026 3.811 -8.358 1.00 89.25 89 LEU A O 1
ATOM 708 N N . ASN A 1 90 ? 9.496 3.260 -6.230 1.00 90.94 90 ASN A N 1
ATOM 709 C CA . ASN A 1 90 ? 9.962 4.587 -5.841 1.00 90.94 90 ASN A CA 1
ATOM 710 C C . ASN A 1 90 ? 11.458 4.567 -5.525 1.00 90.94 90 ASN A C 1
ATOM 712 O O . ASN A 1 90 ? 11.875 4.308 -4.402 1.00 90.94 90 ASN A O 1
ATOM 716 N N . MET A 1 91 ? 12.277 4.914 -6.513 1.00 91.06 91 MET A N 1
ATOM 717 C CA . MET A 1 91 ? 13.732 4.931 -6.339 1.00 91.06 91 MET A CA 1
ATOM 718 C C . MET A 1 91 ? 14.254 6.091 -5.476 1.00 91.06 91 MET A C 1
ATOM 720 O O . MET A 1 91 ? 15.442 6.108 -5.161 1.00 91.06 91 MET A O 1
ATOM 724 N N . THR A 1 92 ? 13.394 7.032 -5.063 1.00 89.31 92 THR A N 1
ATOM 725 C CA . THR A 1 92 ? 13.744 8.080 -4.082 1.00 89.31 92 THR A CA 1
ATOM 726 C C . THR A 1 92 ? 13.899 7.499 -2.675 1.00 89.31 92 THR A C 1
ATOM 728 O O . THR A 1 92 ? 14.668 8.030 -1.879 1.00 89.31 92 THR A O 1
ATOM 731 N N . ASP A 1 93 ? 13.202 6.400 -2.373 1.00 90.50 93 ASP A N 1
ATOM 732 C CA . ASP A 1 93 ? 13.393 5.652 -1.133 1.00 90.50 93 ASP A CA 1
ATOM 733 C C . ASP A 1 93 ? 14.689 4.818 -1.228 1.00 90.50 93 ASP A C 1
ATOM 735 O O . ASP A 1 93 ? 14.826 3.996 -2.146 1.00 90.50 93 ASP A O 1
ATOM 739 N N . PRO A 1 94 ? 15.656 4.997 -0.306 1.00 89.88 94 PRO A N 1
ATOM 740 C CA . PRO A 1 94 ? 16.913 4.251 -0.320 1.00 89.88 94 PRO A CA 1
ATOM 741 C C . PRO A 1 94 ? 16.735 2.737 -0.131 1.00 89.88 94 PRO A C 1
ATOM 743 O O . PRO A 1 94 ? 17.611 1.981 -0.551 1.00 89.88 94 PRO A O 1
ATOM 746 N N . ASN A 1 95 ? 15.613 2.287 0.438 1.00 92.19 95 ASN A N 1
ATOM 747 C CA . ASN A 1 95 ? 15.348 0.873 0.717 1.00 92.19 95 ASN A CA 1
ATOM 748 C C . ASN A 1 95 ? 14.672 0.133 -0.447 1.00 92.19 95 ASN A C 1
ATOM 750 O O . ASN A 1 95 ? 14.587 -1.094 -0.437 1.00 92.19 95 ASN A O 1
ATOM 754 N N . THR A 1 96 ? 14.186 0.850 -1.464 1.00 93.56 96 THR A N 1
ATOM 755 C CA . THR A 1 96 ? 13.514 0.228 -2.612 1.00 93.56 96 THR A CA 1
ATOM 756 C C . THR A 1 96 ? 14.529 -0.493 -3.503 1.00 93.56 96 THR A C 1
ATOM 758 O O . THR A 1 96 ? 15.491 0.120 -3.961 1.00 93.56 96 THR A O 1
ATOM 761 N N . ASN A 1 97 ? 14.327 -1.779 -3.791 1.00 92.50 97 ASN A N 1
ATOM 762 C CA . ASN A 1 97 ? 15.193 -2.554 -4.689 1.00 92.50 97 ASN A CA 1
ATOM 763 C C . ASN A 1 97 ? 14.699 -2.511 -6.141 1.00 92.50 97 ASN A C 1
ATOM 765 O O . ASN A 1 97 ? 13.508 -2.334 -6.395 1.00 92.50 97 ASN A O 1
ATOM 769 N N . CYS A 1 98 ? 15.615 -2.699 -7.094 1.00 91.38 98 CYS A N 1
ATOM 770 C CA . CYS A 1 98 ? 15.244 -2.792 -8.504 1.00 91.38 98 CYS A CA 1
ATOM 771 C C . CYS A 1 98 ? 14.519 -4.109 -8.822 1.00 91.38 98 CYS A C 1
ATOM 773 O O . CYS A 1 98 ? 14.811 -5.128 -8.190 1.00 91.38 98 CYS A O 1
ATOM 775 N N . PRO A 1 99 ? 13.599 -4.111 -9.807 1.00 90.50 99 PRO A N 1
ATOM 776 C CA . PRO A 1 99 ? 12.947 -5.333 -10.265 1.00 90.50 99 PRO A CA 1
ATOM 777 C C . PRO A 1 99 ? 13.952 -6.383 -10.776 1.00 90.50 99 PRO A C 1
ATOM 779 O O . PRO A 1 99 ? 15.048 -6.019 -11.213 1.00 90.50 99 PRO A O 1
ATOM 782 N N . PRO A 1 100 ? 13.586 -7.678 -10.787 1.00 87.62 100 PRO A N 1
ATOM 783 C CA . PRO A 1 100 ? 14.432 -8.733 -11.345 1.00 87.62 100 PRO A CA 1
ATOM 784 C C . PRO A 1 100 ? 14.895 -8.414 -12.774 1.00 87.62 100 PRO A C 1
ATOM 786 O O . PRO A 1 100 ? 14.100 -7.974 -13.602 1.00 87.62 100 PRO A O 1
ATOM 789 N N . GLY A 1 101 ? 16.182 -8.633 -13.056 1.00 83.75 101 GLY A N 1
ATOM 790 C CA . GLY A 1 101 ? 16.808 -8.305 -14.347 1.00 83.75 101 GLY A CA 1
ATOM 791 C C . GLY A 1 101 ? 17.333 -6.868 -14.461 1.00 83.75 101 GLY A C 1
ATOM 792 O O . GLY A 1 101 ? 18.047 -6.558 -15.408 1.00 83.75 101 GLY A O 1
ATOM 793 N N . TRP A 1 102 ? 17.047 -6.008 -13.481 1.00 87.50 102 TRP A N 1
ATOM 794 C CA . TRP A 1 102 ? 17.511 -4.622 -13.440 1.00 87.50 102 TRP A CA 1
ATOM 795 C C . TRP A 1 102 ? 18.479 -4.417 -12.275 1.00 87.50 102 TRP A C 1
ATOM 797 O O . TRP A 1 102 ? 18.361 -5.048 -11.225 1.00 87.50 102 TRP A O 1
ATOM 807 N N . GLN A 1 103 ? 19.439 -3.510 -12.442 1.00 88.94 103 GLN A N 1
ATOM 808 C CA . GLN A 1 103 ? 20.425 -3.173 -11.421 1.00 88.94 103 GLN A CA 1
ATOM 809 C C . GLN A 1 103 ? 20.296 -1.731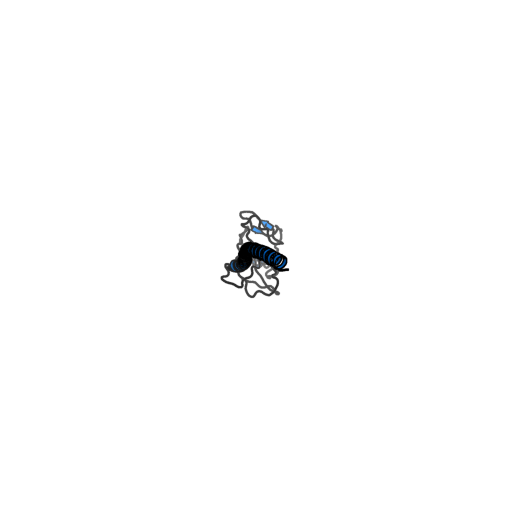 -10.957 1.00 88.94 103 GLN A C 1
ATOM 811 O O . GLN A 1 103 ? 19.942 -0.820 -11.711 1.00 88.94 103 GLN A O 1
ATOM 816 N N . LEU A 1 104 ? 20.633 -1.533 -9.685 1.00 90.38 104 LEU A N 1
ATOM 817 C CA . LEU A 1 104 ? 20.731 -0.211 -9.103 1.00 90.38 104 LEU A CA 1
ATOM 818 C C . LEU A 1 104 ? 21.830 0.583 -9.811 1.00 90.38 104 LEU A C 1
ATOM 820 O O . LEU A 1 104 ? 22.989 0.180 -9.829 1.00 90.38 104 LEU A O 1
ATOM 824 N N . THR A 1 105 ? 21.460 1.732 -10.357 1.00 85.50 105 THR A N 1
ATOM 825 C CA . THR A 1 105 ? 22.374 2.679 -10.987 1.00 85.50 105 THR A CA 1
ATOM 826 C C . THR A 1 105 ? 22.268 4.016 -10.263 1.00 85.50 105 THR A C 1
ATOM 828 O O . THR A 1 105 ? 21.175 4.567 -10.128 1.00 85.50 105 THR A O 1
ATOM 831 N N . SER A 1 106 ? 23.405 4.549 -9.811 1.00 80.00 106 SER A N 1
ATOM 832 C CA . SER A 1 106 ? 23.465 5.746 -8.957 1.00 80.00 106 SER A CA 1
ATOM 833 C C . SER A 1 106 ? 24.477 6.771 -9.479 1.00 80.00 106 SER A C 1
ATOM 835 O O . SER A 1 106 ? 25.378 7.169 -8.752 1.00 80.00 106 SER A O 1
ATOM 837 N N . HIS A 1 107 ? 24.353 7.187 -10.745 1.00 75.88 107 HIS A N 1
ATOM 838 C CA . HIS A 1 107 ? 25.227 8.227 -11.311 1.00 75.88 107 HIS A CA 1
ATOM 839 C C . HIS A 1 107 ? 24.921 9.602 -10.693 1.00 75.88 107 HIS A C 1
ATOM 841 O O . HIS A 1 107 ? 25.689 10.117 -9.890 1.00 75.88 107 HIS A O 1
ATOM 847 N N . SER A 1 108 ? 23.776 10.191 -11.043 1.00 78.88 108 SER A N 1
ATOM 848 C CA . SER A 1 108 ? 23.291 11.464 -10.48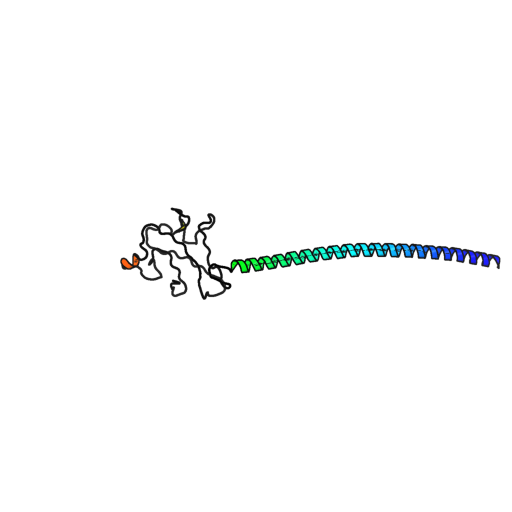0 1.00 78.88 108 SER A CA 1
ATOM 849 C C . SER A 1 108 ? 22.031 11.291 -9.632 1.00 78.88 108 SER A C 1
ATOM 851 O O . SER A 1 108 ? 21.724 12.124 -8.782 1.00 78.88 108 SER A O 1
ATOM 853 N N . LYS A 1 109 ? 21.290 10.203 -9.863 1.00 87.06 109 LYS A N 1
ATOM 854 C CA . LYS A 1 109 ? 20.089 9.810 -9.128 1.00 87.06 109 LYS A CA 1
ATOM 855 C C . LYS A 1 109 ? 20.050 8.299 -8.993 1.00 87.06 109 LYS A C 1
ATOM 857 O O . LYS A 1 109 ? 20.522 7.583 -9.876 1.00 87.06 109 LYS A O 1
ATOM 862 N N . ARG A 1 110 ? 19.446 7.834 -7.903 1.00 91.00 110 ARG A N 1
ATOM 863 C CA . ARG A 1 110 ? 19.159 6.421 -7.676 1.00 91.00 110 ARG A CA 1
ATOM 864 C C . ARG A 1 110 ? 18.077 5.989 -8.670 1.00 91.00 110 ARG A C 1
ATOM 866 O O . ARG A 1 110 ? 16.983 6.546 -8.686 1.00 91.00 110 ARG A O 1
ATOM 873 N N . THR A 1 111 ? 18.416 5.064 -9.557 1.00 90.94 111 THR A N 1
ATOM 874 C CA . THR A 1 111 ? 17.566 4.600 -10.664 1.00 90.94 111 THR A CA 1
ATOM 875 C C . THR A 1 111 ? 17.769 3.107 -10.885 1.00 90.94 111 THR A C 1
ATOM 877 O O . THR A 1 111 ? 18.736 2.530 -10.386 1.00 90.94 111 THR A O 1
ATOM 880 N N . CYS A 1 112 ? 16.861 2.477 -11.624 1.00 89.88 112 CYS A N 1
ATOM 881 C CA . CYS A 1 112 ? 17.067 1.124 -12.123 1.00 89.88 112 CYS A CA 1
ATOM 882 C C . CYS A 1 112 ? 17.495 1.196 -13.580 1.00 89.88 112 CYS A C 1
ATOM 884 O O . CYS A 1 112 ? 16.819 1.819 -14.397 1.00 89.88 112 CYS A O 1
ATOM 886 N N . GLY A 1 113 ? 18.624 0.570 -13.880 1.00 85.50 113 GLY A N 1
ATOM 887 C CA . GLY A 1 113 ? 19.193 0.493 -15.212 1.00 85.50 113 GLY A CA 1
ATOM 888 C C . GLY A 1 113 ? 19.482 -0.947 -15.593 1.00 85.50 113 GLY A C 1
ATOM 889 O O . GLY A 1 113 ? 19.4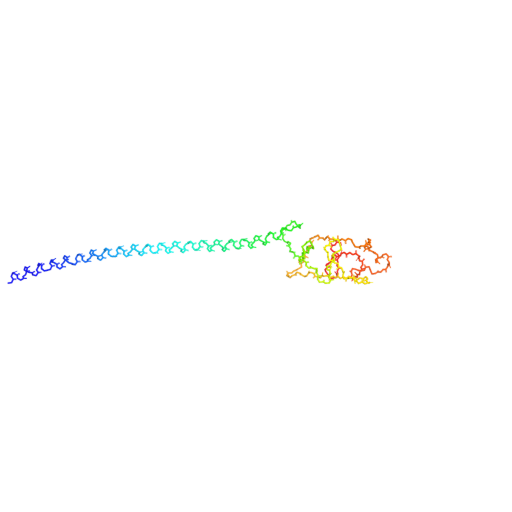82 -1.856 -14.757 1.00 85.50 113 GLY A O 1
ATOM 890 N N . LYS A 1 114 ? 19.738 -1.147 -16.879 1.00 79.06 114 LYS A N 1
ATOM 891 C CA . LYS A 1 114 ? 20.223 -2.418 -17.391 1.00 79.06 114 LYS A CA 1
ATOM 892 C C . LYS A 1 114 ? 21.611 -2.719 -16.816 1.00 79.06 114 LYS A C 1
ATOM 894 O O . LYS A 1 114 ? 22.422 -1.812 -16.638 1.00 79.06 114 LYS A O 1
ATOM 899 N N . VAL A 1 115 ? 21.907 -3.995 -16.580 1.00 71.56 115 VAL A N 1
ATOM 900 C CA . VAL A 1 115 ? 23.281 -4.448 -16.318 1.00 71.56 115 VAL A CA 1
ATOM 901 C C . VAL A 1 115 ? 24.161 -4.057 -17.506 1.00 71.56 115 VAL A C 1
ATOM 903 O O . VAL A 1 115 ? 23.773 -4.301 -18.648 1.00 71.56 115 VAL A O 1
ATOM 906 N N . ASN A 1 116 ? 25.327 -3.453 -17.257 1.00 64.75 116 ASN A N 1
ATOM 907 C CA . ASN A 1 116 ? 26.266 -3.061 -18.312 1.00 64.75 116 ASN A CA 1
ATOM 908 C C . ASN A 1 116 ? 26.672 -4.281 -19.155 1.00 64.75 116 ASN A C 1
ATOM 910 O O . ASN A 1 116 ? 27.559 -5.048 -18.784 1.00 64.75 116 ASN A O 1
ATOM 914 N N . THR A 1 117 ? 26.032 -4.446 -20.310 1.00 60.31 117 THR A N 1
ATOM 915 C CA . THR A 1 117 ? 26.406 -5.429 -21.325 1.00 60.31 117 THR A CA 1
ATOM 916 C C . THR A 1 117 ? 26.860 -4.684 -22.568 1.00 60.31 117 THR A C 1
ATOM 918 O O . THR A 1 117 ? 26.149 -3.812 -23.055 1.00 60.31 117 THR A O 1
ATOM 921 N N . SER A 1 118 ? 27.995 -5.071 -23.145 1.00 60.75 118 SER A N 1
ATOM 922 C CA . SER A 1 118 ? 28.543 -4.515 -24.395 1.00 60.75 118 SER A CA 1
ATOM 923 C C . SER A 1 118 ? 27.691 -4.788 -25.652 1.00 60.75 118 SER A C 1
ATOM 925 O O . SER A 1 118 ? 28.147 -4.565 -26.771 1.00 60.75 118 SER A O 1
ATOM 927 N N . ARG A 1 119 ? 26.463 -5.300 -25.495 1.00 65.69 119 ARG A N 1
ATOM 928 C CA . ARG A 1 119 ? 25.545 -5.682 -26.573 1.00 65.69 119 ARG A CA 1
ATOM 929 C C . ARG A 1 119 ? 24.165 -5.058 -26.369 1.00 65.69 119 ARG A C 1
ATOM 931 O O . ARG A 1 119 ? 23.637 -5.069 -25.257 1.00 65.69 119 ARG A O 1
ATOM 938 N N . PHE A 1 120 ? 23.554 -4.619 -27.470 1.00 68.44 120 PHE A N 1
ATOM 939 C CA . PHE A 1 120 ? 22.146 -4.219 -27.531 1.00 68.44 120 PHE A CA 1
ATOM 940 C C . PHE A 1 120 ? 21.255 -5.391 -27.098 1.00 68.44 120 PHE A C 1
ATOM 942 O O . PHE A 1 120 ? 21.310 -6.465 -27.697 1.00 68.44 120 PHE A O 1
ATOM 949 N N . SER A 1 121 ? 20.470 -5.219 -26.037 1.00 74.31 121 SER A N 1
ATOM 950 C CA . SER A 1 121 ? 19.559 -6.255 -25.538 1.00 74.31 121 SER A CA 1
ATOM 951 C C . SER A 1 121 ? 18.439 -5.653 -24.696 1.00 74.31 121 SER A C 1
ATOM 953 O O . SER A 1 121 ? 18.612 -4.593 -24.096 1.00 74.31 121 SER A O 1
ATOM 955 N N . CYS A 1 122 ? 17.310 -6.356 -24.629 1.00 75.94 122 CYS A N 1
ATOM 956 C CA . CYS A 1 122 ? 16.163 -5.990 -23.806 1.00 75.94 122 CYS A CA 1
ATOM 957 C C . CYS A 1 122 ? 16.061 -6.905 -22.596 1.00 75.94 122 CYS A C 1
ATOM 959 O O . CYS A 1 122 ? 16.022 -8.122 -22.754 1.00 75.94 122 CYS A O 1
ATOM 961 N N . ASP A 1 123 ? 15.953 -6.298 -21.418 1.00 80.50 123 ASP A N 1
ATOM 962 C CA . ASP A 1 123 ? 15.497 -6.985 -20.217 1.00 80.50 123 ASP A CA 1
ATOM 963 C C . ASP A 1 123 ? 14.048 -6.573 -19.964 1.00 80.50 123 ASP A C 1
ATOM 965 O O . ASP A 1 123 ? 13.671 -5.410 -20.117 1.00 80.50 123 ASP A O 1
ATOM 969 N N . SER A 1 124 ? 13.203 -7.540 -19.634 1.00 82.06 124 SER A N 1
ATOM 970 C CA . SER A 1 124 ? 11.783 -7.317 -19.383 1.00 82.06 124 SER A CA 1
ATOM 971 C C . SER A 1 124 ? 11.390 -8.002 -18.090 1.00 82.06 124 SER A C 1
ATOM 973 O O . SER A 1 124 ? 11.857 -9.096 -17.783 1.00 82.06 124 SER A O 1
ATOM 975 N N . VAL A 1 125 ? 10.520 -7.342 -17.337 1.00 86.62 125 VAL A N 1
ATOM 976 C CA . VAL A 1 125 ? 9.911 -7.893 -16.131 1.00 86.62 125 VAL A CA 1
ATOM 977 C C . VAL A 1 125 ? 8.412 -7.988 -16.366 1.00 86.62 125 VAL A C 1
ATOM 979 O O . VAL A 1 125 ? 7.782 -7.032 -16.817 1.00 86.62 125 VAL A O 1
ATOM 982 N N . PHE A 1 126 ? 7.850 -9.162 -16.095 1.00 86.69 126 PHE A N 1
ATOM 983 C CA . PHE A 1 126 ? 6.415 -9.379 -16.172 1.00 86.69 126 PHE A CA 1
ATOM 984 C C . PHE A 1 126 ? 5.794 -9.174 -14.794 1.00 86.69 126 PHE A C 1
ATOM 986 O O . PHE A 1 126 ? 6.213 -9.801 -13.821 1.00 86.69 126 PHE A O 1
ATOM 993 N N . PHE A 1 127 ? 4.778 -8.320 -14.720 1.00 83.56 127 PHE A N 1
ATOM 994 C CA . PHE A 1 127 ? 3.991 -8.127 -13.509 1.00 83.56 127 PHE A CA 1
ATOM 995 C C . PHE A 1 127 ? 2.647 -8.838 -13.668 1.00 83.56 127 PHE A C 1
ATOM 997 O O . PHE A 1 127 ? 1.730 -8.335 -14.316 1.00 83.56 127 PHE A O 1
ATOM 1004 N N . SER A 1 128 ? 2.546 -10.036 -13.091 1.00 78.44 128 SER A N 1
ATOM 1005 C CA . SER A 1 128 ? 1.293 -10.786 -13.040 1.00 78.44 128 SER A CA 1
ATOM 1006 C C . SER A 1 128 ? 0.421 -10.291 -11.896 1.00 78.44 128 SER A C 1
ATOM 1008 O O . SER A 1 128 ? 0.897 -10.157 -10.768 1.00 78.44 128 SER A O 1
ATOM 1010 N N . VAL A 1 129 ? -0.871 -10.146 -12.138 1.00 72.88 129 VAL A N 1
ATOM 1011 C CA . VAL A 1 129 ? -1.865 -9.965 -11.084 1.00 72.88 129 VAL A CA 1
ATOM 1012 C C . VAL A 1 129 ? -2.694 -11.241 -11.004 1.00 72.88 129 VAL A C 1
ATOM 1014 O O . VAL A 1 129 ? -3.163 -11.762 -12.013 1.00 72.88 129 VAL A O 1
ATOM 1017 N N . SER A 1 130 ? -2.897 -11.758 -9.798 1.00 70.75 130 SER A N 1
ATOM 1018 C CA . SER A 1 130 ? -3.776 -12.903 -9.584 1.00 70.75 130 SER A CA 1
ATOM 1019 C C . SER A 1 130 ? -5.253 -12.492 -9.666 1.00 70.75 130 SER A C 1
ATOM 1021 O O . SER A 1 130 ? -5.681 -11.494 -9.077 1.00 70.75 130 SER A O 1
ATOM 1023 N N . GLY A 1 131 ? -6.058 -13.291 -10.370 1.00 65.25 131 GLY A N 1
ATOM 1024 C CA . GLY A 1 131 ? -7.521 -13.218 -10.290 1.00 65.25 131 GLY A CA 1
ATOM 1025 C C . GLY A 1 131 ? -8.245 -12.403 -11.366 1.00 65.25 131 GLY A C 1
ATOM 1026 O O . GLY A 1 131 ? -9.354 -11.956 -11.090 1.00 65.25 131 GLY A O 1
ATOM 1027 N N . GLY A 1 132 ? -7.670 -12.221 -12.559 1.00 70.62 132 GLY A N 1
ATOM 1028 C CA . GLY A 1 132 ? -8.414 -11.751 -13.736 1.00 70.62 132 GLY A CA 1
ATOM 1029 C C . GLY A 1 132 ? -7.604 -10.882 -14.696 1.00 70.62 132 GLY A C 1
ATOM 1030 O O . GLY A 1 132 ? -6.506 -10.434 -14.366 1.00 70.62 132 GLY A O 1
ATOM 1031 N N . ASP A 1 133 ? -8.180 -10.643 -15.873 1.00 74.75 133 ASP A N 1
ATOM 1032 C CA . ASP A 1 133 ? -7.644 -9.732 -16.884 1.00 74.75 133 ASP A CA 1
ATOM 1033 C C . ASP A 1 133 ? -7.890 -8.262 -16.502 1.00 74.75 133 ASP A C 1
ATOM 1035 O O . ASP A 1 133 ? -8.865 -7.928 -15.825 1.00 74.75 133 ASP A O 1
ATOM 1039 N N . TYR A 1 134 ? -7.017 -7.362 -16.960 1.00 76.88 134 TYR A N 1
ATOM 1040 C CA . TYR A 1 134 ? -7.202 -5.910 -16.830 1.00 76.88 134 TYR A CA 1
ATOM 1041 C C . TYR A 1 134 ? -7.817 -5.357 -18.108 1.00 76.88 134 TYR A C 1
ATOM 1043 O O . TYR A 1 134 ? -7.379 -5.694 -19.205 1.00 76.88 134 TYR A O 1
ATOM 1051 N N . THR A 1 135 ? -8.766 -4.434 -17.974 1.00 79.50 135 THR A N 1
ATOM 1052 C CA . THR A 1 135 ? -9.351 -3.712 -19.115 1.00 79.50 135 THR A CA 1
ATOM 1053 C C . THR A 1 135 ? -8.631 -2.403 -19.419 1.00 79.50 135 THR A C 1
ATOM 1055 O O . THR A 1 135 ? -8.790 -1.838 -20.498 1.00 79.50 135 THR A O 1
ATOM 1058 N N . SER A 1 136 ? -7.882 -1.863 -18.458 1.00 83.44 136 SER A N 1
ATOM 1059 C CA . SER A 1 136 ? -7.223 -0.564 -18.580 1.00 83.44 136 SER A CA 1
ATOM 1060 C C . SER A 1 136 ? -5.985 -0.505 -17.696 1.00 83.44 136 SER A C 1
ATOM 1062 O O . SER A 1 136 ? -5.925 -1.145 -16.646 1.00 83.44 136 SER A O 1
ATOM 1064 N N . VAL A 1 137 ? -5.003 0.286 -18.124 1.00 84.44 137 VAL A N 1
ATOM 1065 C CA . VAL A 1 137 ? -3.770 0.551 -17.380 1.00 84.44 137 VAL A CA 1
ATOM 1066 C C . VAL A 1 137 ? -3.661 2.051 -17.163 1.00 84.44 137 VAL A C 1
ATOM 1068 O O . VAL A 1 137 ? -3.898 2.837 -18.075 1.00 84.44 137 VAL A O 1
ATOM 1071 N N . CYS A 1 138 ? -3.300 2.440 -15.948 1.00 83.75 138 CYS A N 1
ATOM 1072 C CA . CYS A 1 138 ? -2.976 3.813 -15.613 1.00 83.75 138 CYS A CA 1
ATOM 1073 C C . CYS A 1 138 ? -1.724 3.834 -14.739 1.00 83.75 138 CYS A C 1
ATOM 1075 O O . CYS A 1 138 ? -1.539 2.987 -13.863 1.00 83.75 138 CYS A O 1
ATOM 1077 N N . GLY A 1 139 ? -0.853 4.799 -15.006 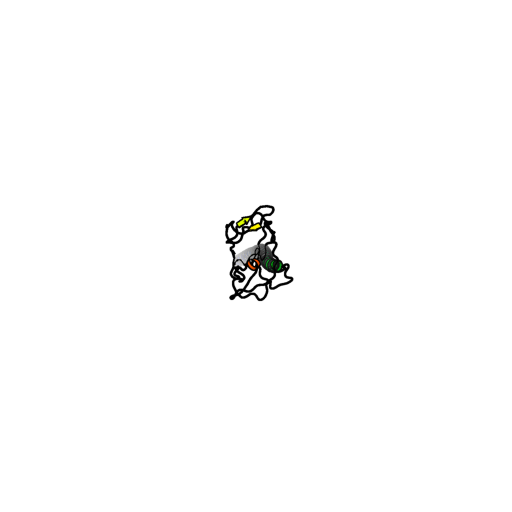1.00 84.31 139 GLY A N 1
ATOM 1078 C CA . GLY A 1 139 ? 0.366 5.005 -14.250 1.00 84.31 139 GLY A CA 1
ATOM 1079 C C . GLY A 1 139 ? 1.267 6.032 -14.914 1.00 84.31 139 GLY A C 1
ATOM 1080 O O . GLY A 1 139 ? 0.968 6.561 -15.984 1.00 84.31 139 GLY A O 1
ATOM 1081 N N . SER A 1 140 ? 2.395 6.290 -14.269 1.00 84.50 140 SER A N 1
ATOM 1082 C CA . SER A 1 140 ? 3.431 7.181 -14.766 1.00 84.50 140 SER A CA 1
ATOM 1083 C C . SER A 1 140 ? 4.791 6.500 -14.650 1.00 84.50 140 SER A C 1
ATOM 1085 O O . SER A 1 140 ? 5.043 5.709 -13.739 1.00 84.50 140 SER A O 1
ATOM 1087 N N . ILE A 1 141 ? 5.677 6.795 -15.599 1.00 86.62 141 ILE A N 1
ATOM 1088 C CA . ILE A 1 141 ? 7.076 6.376 -15.541 1.00 86.62 141 ILE A CA 1
ATOM 1089 C C . ILE A 1 141 ? 7.947 7.611 -15.617 1.00 86.62 141 ILE A C 1
ATOM 1091 O O . ILE A 1 141 ? 7.795 8.455 -16.498 1.00 86.62 141 ILE A O 1
ATOM 1095 N N . ARG A 1 142 ? 8.912 7.682 -14.703 1.00 87.94 142 ARG A N 1
ATOM 1096 C CA . ARG A 1 142 ? 9.952 8.699 -14.714 1.00 87.94 142 ARG A CA 1
ATOM 1097 C C . ARG A 1 142 ? 11.291 8.053 -15.041 1.00 87.94 142 ARG A C 1
ATOM 1099 O O . ARG A 1 142 ? 11.932 7.474 -14.168 1.00 87.94 142 ARG A O 1
ATOM 1106 N N . ALA A 1 143 ? 11.701 8.172 -16.297 1.00 85.38 143 ALA A N 1
ATOM 1107 C CA . ALA A 1 143 ? 13.010 7.740 -16.772 1.00 85.38 143 ALA A CA 1
ATOM 1108 C C . ALA A 1 143 ? 13.976 8.930 -16.892 1.00 85.38 143 ALA A C 1
ATOM 1110 O O . ALA A 1 143 ? 13.560 10.089 -16.924 1.00 85.38 143 ALA A O 1
ATOM 1111 N N . TYR A 1 144 ? 15.272 8.632 -16.956 1.00 83.88 144 TYR A N 1
ATOM 1112 C CA . TYR A 1 144 ? 16.333 9.619 -17.141 1.00 83.88 144 TYR A CA 1
ATOM 1113 C C . TYR A 1 144 ? 17.212 9.203 -18.315 1.00 83.88 144 TYR A C 1
ATOM 1115 O O . TYR A 1 144 ? 17.534 8.025 -18.457 1.00 83.88 144 TYR A O 1
ATOM 1123 N N . GLN A 1 145 ? 17.606 10.172 -19.137 1.00 80.75 145 GLN A N 1
ATOM 1124 C CA . GLN A 1 145 ? 18.553 9.941 -20.220 1.00 80.75 145 GLN A CA 1
ATOM 1125 C C . GLN A 1 145 ? 19.923 9.555 -19.650 1.00 80.75 145 GLN A C 1
ATOM 1127 O O . GLN A 1 145 ? 20.421 10.190 -18.717 1.00 80.75 145 GLN A O 1
ATOM 1132 N N . TYR A 1 146 ? 20.540 8.544 -20.255 1.00 76.00 146 TYR A N 1
ATOM 1133 C CA . TYR A 1 146 ? 21.920 8.154 -20.007 1.00 76.00 146 TYR A CA 1
ATOM 1134 C C . TYR A 1 146 ? 22.685 8.183 -21.332 1.00 76.00 146 TYR A C 1
ATOM 1136 O O . TYR A 1 146 ? 22.338 7.454 -22.255 1.00 76.00 146 TYR A O 1
ATOM 1144 N N . GLY A 1 147 ? 23.701 9.041 -21.442 1.00 78.50 147 GLY A N 1
ATOM 1145 C CA . GLY A 1 147 ? 24.440 9.226 -22.694 1.00 78.50 147 GLY A CA 1
ATOM 1146 C C . GLY A 1 147 ? 23.649 10.022 -23.738 1.00 78.50 147 GLY A C 1
ATOM 1147 O O . GLY A 1 147 ? 23.219 11.145 -23.465 1.00 78.50 147 GLY A O 1
ATOM 1148 N N . HIS A 1 148 ? 23.483 9.459 -24.936 1.00 75.38 148 HIS A N 1
ATOM 1149 C CA . HIS A 1 148 ? 22.918 10.120 -26.120 1.00 75.38 148 HIS A CA 1
ATOM 1150 C C . HIS A 1 148 ? 21.423 9.803 -26.338 1.00 75.38 148 HIS A C 1
ATOM 1152 O O . HIS A 1 148 ? 20.870 8.887 -25.731 1.00 75.38 148 HIS A O 1
ATOM 1158 N N . ILE A 1 149 ? 20.750 10.594 -27.182 1.00 74.94 149 ILE A N 1
ATOM 1159 C CA . ILE A 1 149 ? 19.308 10.482 -27.488 1.00 74.94 149 ILE A CA 1
ATOM 1160 C C . ILE A 1 149 ? 19.029 9.510 -28.648 1.00 74.94 149 ILE A C 1
ATOM 1162 O O . ILE A 1 149 ? 18.372 9.852 -29.627 1.00 74.94 149 ILE A O 1
ATOM 1166 N N . ASP A 1 150 ? 19.491 8.271 -28.515 1.00 77.50 150 ASP A N 1
ATOM 1167 C CA . ASP A 1 150 ? 19.478 7.274 -29.595 1.00 77.50 150 ASP A CA 1
ATOM 1168 C C . ASP A 1 150 ? 18.270 6.322 -29.507 1.00 77.50 150 ASP A C 1
ATOM 1170 O O . ASP A 1 150 ? 18.393 5.100 -29.616 1.00 77.50 150 ASP A O 1
ATOM 1174 N N . ALA A 1 151 ? 17.074 6.880 -29.272 1.00 79.88 151 ALA A N 1
ATOM 1175 C CA . ALA A 1 151 ? 15.865 6.114 -28.945 1.00 79.88 151 ALA A CA 1
ATOM 1176 C C . ALA A 1 151 ? 15.522 5.040 -29.992 1.00 79.88 151 ALA A C 1
ATOM 1178 O O . ALA A 1 151 ? 15.175 3.928 -29.613 1.00 79.88 151 ALA A O 1
ATOM 1179 N N . PHE A 1 152 ? 15.665 5.343 -31.286 1.00 81.81 152 PHE A N 1
ATOM 1180 C CA . PHE A 1 152 ? 15.317 4.444 -32.397 1.00 81.81 152 PHE A CA 1
ATOM 1181 C C . PHE A 1 152 ? 16.508 4.153 -33.322 1.00 81.81 152 PHE A C 1
ATOM 1183 O O . PHE A 1 152 ? 16.340 3.907 -34.516 1.00 81.81 152 PHE A O 1
ATOM 1190 N N . GLU A 1 153 ? 17.733 4.169 -32.795 1.00 78.69 153 GLU A N 1
ATOM 1191 C CA . GLU A 1 153 ? 18.946 3.915 -33.587 1.00 78.69 153 GLU A CA 1
ATOM 1192 C C . GLU A 1 153 ? 18.896 2.563 -34.320 1.00 78.69 153 GLU A C 1
ATOM 1194 O O . GLU A 1 153 ? 19.290 2.465 -35.483 1.00 78.69 153 GLU A O 1
ATOM 1199 N N . ALA A 1 154 ? 18.332 1.530 -33.685 1.00 77.88 154 ALA A N 1
ATOM 1200 C CA . ALA A 1 154 ? 18.155 0.218 -34.303 1.00 77.88 154 ALA A CA 1
ATOM 1201 C C . ALA A 1 154 ? 17.365 0.291 -35.623 1.00 77.88 154 ALA A C 1
ATOM 1203 O O . ALA A 1 154 ? 17.733 -0.386 -36.582 1.00 77.88 154 ALA A O 1
ATOM 1204 N N . TYR A 1 155 ? 16.341 1.146 -35.704 1.00 78.69 155 TYR A N 1
ATOM 1205 C CA . TYR A 1 155 ? 15.578 1.378 -36.931 1.00 78.69 155 TYR A CA 1
ATOM 1206 C C . TYR A 1 155 ? 16.436 2.053 -38.010 1.00 78.69 155 TYR A C 1
ATOM 1208 O O . TYR A 1 155 ? 16.478 1.584 -39.146 1.00 78.69 155 TYR A O 1
ATOM 1216 N N . HIS A 1 156 ? 17.179 3.105 -37.651 1.00 78.94 156 HIS A N 1
ATOM 1217 C CA . HIS A 1 156 ? 18.047 3.826 -38.591 1.00 78.94 156 HIS A CA 1
ATOM 1218 C C . HIS A 1 156 ? 19.178 2.961 -39.157 1.00 78.94 156 HIS A C 1
ATOM 1220 O O . HIS A 1 156 ? 19.576 3.140 -40.306 1.00 78.94 156 HIS A O 1
ATOM 1226 N N . LEU A 1 157 ? 19.667 1.998 -38.375 1.00 82.50 157 LEU A N 1
ATOM 1227 C CA . LEU A 1 157 ? 20.703 1.051 -38.788 1.00 82.50 157 LEU A CA 1
ATOM 1228 C C . LEU A 1 157 ? 20.147 -0.196 -39.502 1.00 82.50 157 LEU A C 1
ATOM 1230 O O . LEU A 1 157 ? 20.912 -1.125 -39.763 1.00 82.50 157 LEU A O 1
ATOM 1234 N N . GLY A 1 158 ? 18.838 -0.258 -39.783 1.00 77.81 158 GLY A N 1
ATOM 1235 C CA . GLY A 1 158 ? 18.196 -1.416 -40.418 1.00 77.81 158 GLY A CA 1
ATOM 1236 C C . GLY A 1 158 ? 18.271 -2.701 -39.582 1.00 77.81 158 GLY A C 1
ATOM 1237 O O . GLY A 1 158 ? 18.301 -3.800 -40.133 1.00 77.81 158 GLY A O 1
ATOM 1238 N N . ARG A 1 159 ? 18.371 -2.571 -38.253 1.00 79.00 159 ARG A N 1
ATOM 1239 C CA . ARG A 1 159 ? 18.443 -3.682 -37.291 1.00 79.00 159 ARG A CA 1
ATOM 1240 C C . ARG A 1 159 ? 17.041 -4.076 -36.813 1.00 79.00 159 ARG A C 1
ATOM 1242 O O . ARG A 1 159 ? 16.049 -3.802 -37.472 1.00 79.00 159 ARG A O 1
ATOM 1249 N N . VAL A 1 160 ? 16.965 -4.774 -35.677 1.00 72.75 160 VAL A N 1
ATOM 1250 C CA . VAL A 1 160 ? 15.726 -5.307 -35.099 1.00 72.75 160 VAL A CA 1
ATOM 1251 C C . VAL A 1 160 ? 14.682 -4.204 -34.901 1.00 72.75 160 VAL A C 1
ATOM 1253 O O . VAL A 1 160 ? 14.882 -3.294 -34.102 1.00 72.75 160 VAL A O 1
ATOM 1256 N N . THR A 1 161 ? 13.556 -4.323 -35.602 1.00 76.06 161 THR A N 1
ATOM 1257 C CA . THR A 1 161 ? 12.426 -3.377 -35.558 1.00 76.06 161 THR A CA 1
ATOM 1258 C C . THR A 1 161 ? 11.180 -3.953 -34.891 1.00 76.06 161 THR A C 1
ATOM 1260 O O . THR A 1 161 ? 10.171 -3.266 -34.763 1.00 76.06 161 THR A O 1
ATOM 1263 N N . THR A 1 162 ? 11.214 -5.223 -34.483 1.00 84.25 162 THR A N 1
ATOM 1264 C CA . THR A 1 162 ? 10.051 -5.8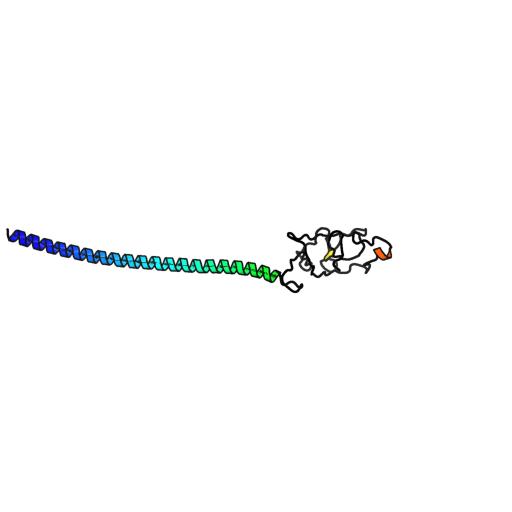91 -33.897 1.00 84.25 162 THR A CA 1
ATOM 1265 C C . THR A 1 162 ? 9.963 -5.628 -32.407 1.00 84.25 162 THR A C 1
ATOM 1267 O O . THR A 1 162 ? 10.990 -5.610 -31.723 1.00 84.25 162 THR A O 1
ATOM 1270 N N . ILE A 1 163 ? 8.730 -5.579 -31.899 1.00 85.31 163 ILE A N 1
ATOM 1271 C CA . ILE A 1 163 ? 8.453 -5.399 -30.475 1.00 85.31 163 ILE A CA 1
ATOM 1272 C C . ILE A 1 163 ? 9.193 -6.419 -29.609 1.00 85.31 163 ILE A C 1
ATOM 1274 O O . ILE A 1 163 ? 9.612 -6.052 -28.528 1.00 85.31 163 ILE A O 1
ATOM 1278 N N . GLU A 1 164 ? 9.444 -7.642 -30.089 1.00 83.62 164 GLU A N 1
ATOM 1279 C CA . GLU A 1 164 ? 10.149 -8.711 -29.360 1.00 83.62 164 GLU A CA 1
ATOM 1280 C C . GLU A 1 164 ? 11.668 -8.506 -29.178 1.00 83.62 164 GLU A C 1
ATOM 1282 O O . GLU A 1 164 ? 12.307 -9.291 -28.480 1.00 83.62 164 GLU A O 1
ATOM 1287 N N . GLY A 1 165 ? 12.270 -7.476 -29.780 1.00 80.00 165 GLY A N 1
ATOM 1288 C CA . GLY A 1 165 ? 13.720 -7.256 -29.748 1.00 80.00 165 GLY A CA 1
ATOM 1289 C C . GLY A 1 165 ? 14.173 -5.970 -29.057 1.00 80.00 165 GLY A C 1
ATOM 1290 O O . GLY A 1 165 ? 13.395 -5.294 -28.397 1.00 80.00 165 GLY A O 1
ATOM 1291 N N . ALA A 1 166 ? 15.448 -5.610 -29.241 1.00 80.06 166 ALA A N 1
ATOM 1292 C CA . ALA A 1 166 ? 16.040 -4.357 -28.753 1.00 80.06 166 ALA A CA 1
ATOM 1293 C C . ALA A 1 166 ? 15.819 -3.187 -29.717 1.00 80.06 166 ALA A C 1
ATOM 1295 O O . ALA A 1 166 ? 16.769 -2.611 -30.241 1.00 80.06 166 ALA A O 1
ATOM 1296 N N . TYR A 1 167 ? 14.548 -2.879 -29.976 1.00 81.69 167 TYR A N 1
ATOM 1297 C CA . TYR A 1 167 ? 14.134 -1.882 -30.968 1.00 81.69 167 TYR A CA 1
ATOM 1298 C C . TYR A 1 167 ? 14.128 -0.439 -30.437 1.00 81.69 167 TYR A C 1
ATOM 1300 O O . TYR A 1 167 ? 14.095 0.493 -31.240 1.00 81.69 167 TYR A O 1
ATOM 1308 N N . VAL A 1 168 ? 14.163 -0.245 -29.111 1.00 83.69 168 VAL A N 1
ATOM 1309 C CA . VAL A 1 168 ? 14.158 1.079 -28.472 1.00 83.69 168 VAL A CA 1
ATOM 1310 C C . VAL A 1 168 ? 15.218 1.194 -27.373 1.00 83.69 168 VAL A C 1
ATOM 1312 O O . VAL A 1 168 ? 15.322 0.329 -26.502 1.00 83.69 168 VAL A O 1
ATOM 1315 N N . SER A 1 169 ? 15.977 2.292 -27.378 1.00 81.00 169 SER A N 1
ATOM 1316 C CA . SER A 1 169 ? 16.861 2.697 -26.275 1.00 81.00 169 SER A CA 1
ATOM 1317 C C . SER A 1 169 ? 16.045 3.460 -25.231 1.00 81.00 169 SER A C 1
ATOM 1319 O O . SER A 1 169 ? 16.083 4.687 -25.153 1.00 81.00 169 SER A O 1
ATOM 1321 N N . GLY A 1 170 ? 15.234 2.733 -24.462 1.00 83.56 170 GLY A N 1
ATOM 1322 C CA . GLY A 1 170 ? 14.313 3.329 -23.499 1.00 83.56 170 GLY A CA 1
ATOM 1323 C C . GLY A 1 170 ? 13.443 2.306 -22.778 1.00 83.56 170 GLY A C 1
ATOM 1324 O O . GLY A 1 170 ? 13.767 1.122 -22.712 1.00 83.56 170 GLY A O 1
ATOM 1325 N N . VAL A 1 171 ? 12.329 2.781 -22.223 1.00 84.88 171 VAL A N 1
ATOM 1326 C CA . VAL A 1 171 ? 11.333 1.942 -21.546 1.00 84.88 171 VAL A CA 1
ATOM 1327 C C . VAL A 1 171 ? 10.132 1.762 -22.467 1.00 84.88 171 VAL A C 1
ATOM 1329 O O . VAL A 1 171 ? 9.586 2.746 -22.960 1.00 84.88 171 VAL A O 1
ATOM 1332 N N . SER A 1 172 ? 9.703 0.516 -22.662 1.00 86.38 172 SER A N 1
ATOM 1333 C CA . SER A 1 172 ? 8.464 0.180 -23.366 1.00 86.38 172 SER A CA 1
ATOM 1334 C C . SER A 1 172 ? 7.513 -0.558 -22.427 1.00 86.38 172 SER A C 1
ATOM 1336 O O . SER A 1 172 ? 7.945 -1.408 -21.645 1.00 86.38 172 SER A O 1
ATOM 1338 N N . LEU A 1 173 ? 6.223 -0.224 -22.502 1.00 87.00 173 LEU A N 1
ATOM 1339 C CA . LEU A 1 173 ? 5.151 -0.907 -21.785 1.00 87.00 173 LEU A CA 1
ATOM 1340 C C . LEU A 1 173 ? 4.305 -1.653 -22.793 1.00 87.00 173 LEU A C 1
ATOM 1342 O O . LEU A 1 173 ? 3.800 -1.076 -23.758 1.00 87.00 173 LEU A O 1
ATOM 1346 N N . THR A 1 174 ? 4.148 -2.945 -22.543 1.00 88.25 174 THR A N 1
ATOM 1347 C CA . THR A 1 174 ? 3.467 -3.834 -23.469 1.00 88.25 174 THR A CA 1
ATOM 1348 C C . THR A 1 174 ? 2.569 -4.816 -22.734 1.00 88.25 174 THR A C 1
ATOM 1350 O O . THR A 1 174 ? 2.749 -5.058 -21.539 1.00 88.25 174 THR A O 1
ATOM 1353 N N . HIS A 1 175 ? 1.589 -5.371 -23.440 1.00 86.94 175 HIS A N 1
ATOM 1354 C CA . HIS A 1 175 ? 0.661 -6.361 -22.901 1.00 86.94 175 HIS A CA 1
ATOM 1355 C C . HIS A 1 175 ? 0.264 -7.402 -23.955 1.00 86.94 175 HIS A C 1
ATOM 1357 O O . HIS A 1 175 ? 0.451 -7.192 -25.153 1.00 86.94 175 HIS A O 1
ATOM 1363 N N . GLY A 1 176 ? -0.323 -8.511 -23.497 1.00 83.50 176 GLY A N 1
ATOM 1364 C CA . GLY A 1 176 ? -0.934 -9.527 -24.355 1.00 83.50 176 GLY A CA 1
ATOM 1365 C C . GLY A 1 176 ? 0.037 -10.526 -24.993 1.00 83.50 176 GLY A C 1
ATOM 1366 O O . GLY A 1 176 ? 1.253 -10.464 -24.817 1.00 83.50 176 GLY A O 1
ATOM 1367 N N . SER A 1 177 ? -0.549 -11.476 -25.723 1.00 84.25 177 SER A N 1
ATOM 1368 C CA . SER A 1 177 ? 0.133 -12.436 -26.594 1.00 84.25 177 SER A CA 1
ATOM 1369 C C . SER A 1 177 ? -0.734 -12.625 -27.852 1.00 84.25 177 SER A C 1
ATOM 1371 O O . SER A 1 177 ? -1.813 -13.209 -27.738 1.00 84.25 177 SER A O 1
ATOM 1373 N N . PRO A 1 178 ? -0.344 -12.093 -29.029 1.00 87.06 178 PRO A N 1
ATOM 1374 C CA . PRO A 1 178 ? 0.911 -11.391 -29.310 1.00 87.06 178 PRO A CA 1
ATOM 1375 C C . PRO A 1 178 ? 1.031 -10.057 -28.560 1.00 87.06 178 PRO A C 1
ATOM 1377 O O . PRO A 1 178 ? 0.030 -9.427 -28.217 1.00 87.06 178 PRO A O 1
ATOM 1380 N N . ARG A 1 179 ? 2.276 -9.649 -28.302 1.00 89.31 179 ARG A N 1
ATOM 1381 C CA . ARG A 1 179 ? 2.620 -8.461 -27.519 1.00 89.31 179 ARG A CA 1
ATOM 1382 C C . ARG A 1 179 ? 2.254 -7.176 -28.260 1.00 89.31 179 ARG A C 1
ATOM 1384 O O . ARG A 1 179 ? 2.569 -7.028 -29.439 1.00 89.31 179 ARG A O 1
ATOM 1391 N N . GLN A 1 180 ? 1.626 -6.235 -27.560 1.00 88.81 180 GLN A N 1
ATOM 1392 C CA . GLN A 1 180 ? 1.198 -4.939 -28.095 1.00 88.81 180 GLN A CA 1
ATOM 1393 C C . GLN A 1 180 ? 1.620 -3.792 -27.177 1.00 88.81 180 GLN A C 1
ATOM 1395 O O . GLN A 1 180 ? 1.748 -3.978 -25.968 1.00 88.81 180 GLN A O 1
ATOM 1400 N N . HIS A 1 181 ? 1.842 -2.614 -27.757 1.00 87.38 181 HIS A N 1
ATOM 1401 C CA . HIS A 1 181 ? 2.143 -1.382 -27.031 1.00 87.38 181 HIS A CA 1
ATOM 1402 C C . HIS A 1 181 ? 0.913 -0.857 -26.287 1.00 87.38 181 HIS A C 1
ATOM 1404 O O . HIS A 1 181 ? -0.176 -0.823 -26.852 1.00 87.38 181 HIS A O 1
ATOM 1410 N N . ILE A 1 182 ? 1.098 -0.414 -25.040 1.00 81.94 182 ILE A N 1
ATOM 1411 C CA . ILE A 1 182 ? 0.057 0.322 -24.297 1.00 81.94 182 ILE A CA 1
ATOM 1412 C C . ILE A 1 182 ? 0.005 1.794 -24.756 1.00 81.94 182 ILE A C 1
ATOM 1414 O O . ILE A 1 182 ? -1.059 2.410 -24.715 1.00 81.94 182 ILE A O 1
ATOM 1418 N N . TRP A 1 183 ? 1.142 2.330 -25.220 1.00 66.50 183 TRP A N 1
ATOM 1419 C CA . TRP A 1 183 ? 1.320 3.662 -25.805 1.00 66.50 183 TRP A CA 1
ATOM 1420 C C . TRP A 1 183 ? 2.517 3.699 -26.765 1.00 66.50 183 TRP A C 1
ATOM 1422 O O . TRP A 1 183 ? 3.420 2.827 -26.640 1.00 66.50 183 TRP A O 1
#